Protein AF-N8WBQ9-F1 (afdb_monomer_lite)

Radius of gyration: 17.88 Å; chains: 1; bounding box: 38×20×50 Å

Structure (mmCIF, N/CA/C/O backbone):
data_AF-N8WBQ9-F1
#
_entry.id   AF-N8WBQ9-F1
#
loop_
_atom_site.group_PDB
_atom_site.id
_atom_site.type_symbol
_atom_site.label_atom_id
_atom_site.label_alt_id
_atom_site.label_comp_id
_atom_site.label_asym_id
_atom_site.label_entity_id
_atom_site.label_seq_id
_atom_site.pdbx_PDB_ins_code
_atom_site.Cartn_x
_atom_site.Cartn_y
_atom_site.Cartn_z
_atom_site.occupancy
_atom_site.B_iso_or_equiv
_atom_site.auth_seq_id
_atom_site.auth_comp_id
_atom_site.auth_asym_id
_atom_site.auth_atom_id
_atom_site.pdbx_PDB_model_num
ATOM 1 N N . MET A 1 1 ? 21.554 3.884 -38.213 1.00 47.88 1 MET A N 1
ATOM 2 C CA . MET A 1 1 ? 20.250 4.106 -37.554 1.00 47.88 1 MET A CA 1
ATOM 3 C C . MET A 1 1 ? 20.520 4.651 -36.166 1.00 47.88 1 MET A C 1
ATOM 5 O O . MET A 1 1 ? 21.132 3.961 -35.364 1.00 47.88 1 MET A O 1
ATOM 9 N N . ARG A 1 2 ? 20.184 5.918 -35.917 1.00 54.72 2 ARG A N 1
ATOM 10 C CA . ARG A 1 2 ? 20.410 6.582 -34.629 1.00 54.72 2 ARG A CA 1
ATOM 11 C C . ARG A 1 2 ? 19.300 6.107 -33.683 1.00 54.72 2 ARG A C 1
ATOM 13 O O . ARG A 1 2 ? 18.235 6.709 -33.649 1.00 54.72 2 ARG A O 1
ATOM 20 N N . GLN A 1 3 ? 19.497 4.957 -33.0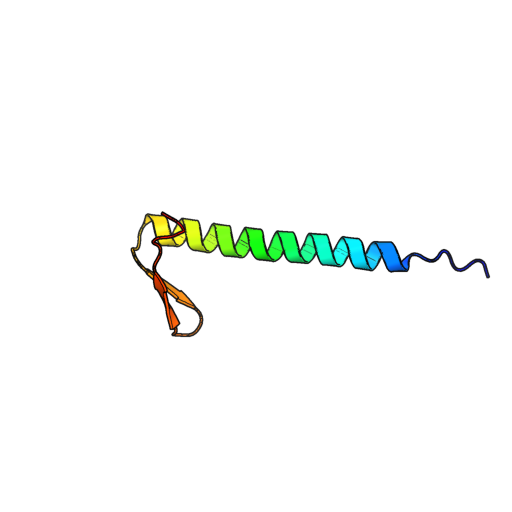32 1.00 57.59 3 GLN A N 1
ATOM 21 C CA . GLN A 1 3 ? 18.609 4.491 -31.965 1.00 57.59 3 GLN A CA 1
ATOM 22 C C . GLN A 1 3 ? 18.678 5.527 -30.844 1.00 57.59 3 GLN A C 1
ATOM 24 O O . GLN A 1 3 ? 19.668 5.619 -30.122 1.00 57.59 3 GLN A O 1
ATOM 29 N N . ASN A 1 4 ? 17.653 6.370 -30.765 1.00 60.28 4 ASN A N 1
ATOM 30 C CA . ASN A 1 4 ? 17.442 7.222 -29.611 1.00 60.28 4 ASN A CA 1
ATOM 31 C C . ASN A 1 4 ? 17.118 6.268 -28.458 1.00 60.28 4 ASN A C 1
ATOM 33 O O . ASN A 1 4 ? 16.096 5.584 -28.501 1.00 60.28 4 ASN A O 1
ATOM 37 N N . ASN A 1 5 ? 18.043 6.136 -27.507 1.00 69.56 5 ASN A N 1
ATOM 38 C CA . ASN A 1 5 ? 17.907 5.245 -26.364 1.00 69.56 5 ASN A CA 1
ATOM 39 C C . ASN A 1 5 ? 16.798 5.789 -25.451 1.00 69.56 5 ASN A C 1
ATOM 41 O O . ASN A 1 5 ? 17.052 6.609 -24.573 1.00 69.56 5 ASN A O 1
ATOM 45 N N . ASN A 1 6 ? 15.554 5.408 -25.737 1.00 72.94 6 ASN A N 1
ATOM 46 C CA . ASN A 1 6 ? 14.343 5.873 -25.061 1.00 72.94 6 ASN A CA 1
ATOM 47 C C . ASN A 1 6 ? 13.925 4.937 -23.914 1.00 72.94 6 ASN A C 1
ATOM 49 O O . ASN A 1 6 ? 12.873 5.143 -23.314 1.00 72.94 6 ASN A O 1
ATOM 53 N N . ASP A 1 7 ? 14.741 3.934 -23.585 1.00 79.88 7 ASP A N 1
ATOM 54 C CA . ASP A 1 7 ? 14.444 2.936 -22.551 1.00 79.88 7 ASP A CA 1
ATOM 55 C C . ASP A 1 7 ? 14.207 3.578 -21.171 1.00 79.88 7 ASP A C 1
ATOM 57 O O . ASP A 1 7 ? 13.392 3.104 -20.380 1.00 79.88 7 ASP A O 1
ATOM 61 N N . TRP A 1 8 ? 14.831 4.729 -20.904 1.00 85.88 8 TRP A N 1
ATOM 62 C CA . TRP A 1 8 ? 14.609 5.510 -19.683 1.00 85.88 8 TRP A CA 1
ATOM 63 C C . TRP A 1 8 ? 13.171 6.047 -19.549 1.00 85.88 8 TRP A C 1
ATOM 65 O O . TRP A 1 8 ? 1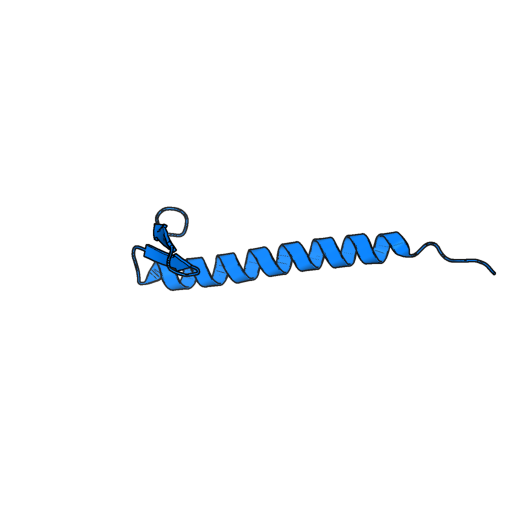2.680 6.188 -18.428 1.00 85.88 8 TRP A O 1
ATOM 75 N N . LEU A 1 9 ? 12.464 6.303 -20.659 1.00 88.94 9 LEU A N 1
ATOM 76 C CA . LEU A 1 9 ? 11.061 6.740 -20.632 1.00 88.94 9 LEU A CA 1
ATOM 77 C C . LEU A 1 9 ? 10.140 5.626 -20.132 1.00 88.94 9 LEU A C 1
ATOM 79 O O . LEU A 1 9 ? 9.192 5.906 -19.401 1.00 88.94 9 LEU A O 1
ATOM 83 N N . LEU A 1 10 ? 10.432 4.369 -20.480 1.00 88.62 10 LEU A N 1
ATOM 84 C CA . LEU A 1 10 ? 9.676 3.214 -19.990 1.00 88.62 10 LEU A CA 1
ATOM 85 C C . LEU A 1 10 ? 9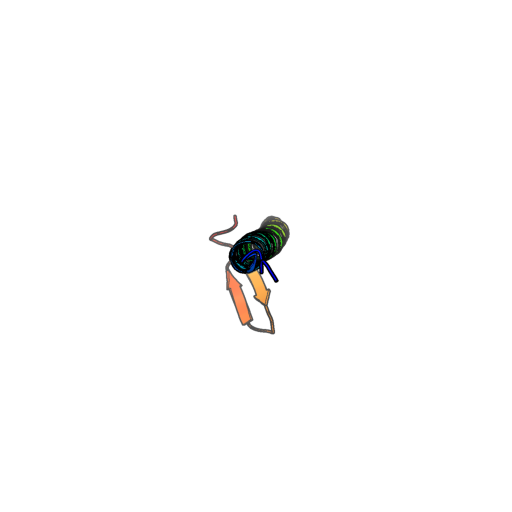.854 3.039 -18.481 1.00 88.62 10 LEU A C 1
ATOM 87 O O . LEU A 1 10 ? 8.883 2.766 -17.778 1.00 88.62 10 LEU A O 1
ATOM 91 N N . ILE A 1 11 ? 11.069 3.266 -17.973 1.00 91.50 11 ILE A N 1
ATOM 92 C CA . ILE A 1 11 ? 11.351 3.228 -16.532 1.00 91.50 11 ILE A CA 1
ATOM 93 C C . ILE A 1 11 ? 10.541 4.308 -15.803 1.00 91.50 11 ILE A C 1
ATOM 95 O O . ILE A 1 11 ? 9.878 4.012 -14.810 1.00 91.50 11 ILE A O 1
ATOM 99 N N . ILE A 1 12 ? 10.530 5.544 -16.311 1.00 94.50 12 ILE A N 1
ATOM 100 C CA . ILE A 1 12 ? 9.738 6.631 -15.714 1.00 94.50 12 ILE A CA 1
ATOM 101 C C . ILE A 1 12 ? 8.241 6.321 -15.771 1.00 94.50 12 ILE A C 1
ATOM 103 O O . ILE A 1 12 ? 7.548 6.483 -14.767 1.00 94.50 12 ILE A O 1
ATOM 107 N N . ALA A 1 13 ? 7.740 5.841 -16.910 1.00 94.81 13 ALA A N 1
ATOM 108 C CA . ALA A 1 13 ? 6.338 5.464 -17.053 1.00 94.81 13 ALA A CA 1
ATOM 109 C C . AL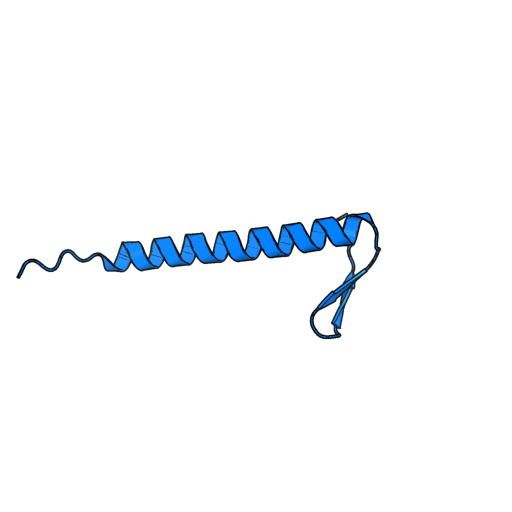A A 1 13 ? 5.941 4.371 -16.047 1.00 94.81 13 ALA A C 1
ATOM 111 O O . ALA A 1 13 ? 4.885 4.464 -15.421 1.00 94.81 13 ALA A O 1
ATOM 112 N N . PHE A 1 14 ? 6.808 3.379 -15.833 1.00 95.50 14 PHE A N 1
ATOM 113 C CA . PHE A 1 14 ? 6.587 2.322 -14.850 1.00 95.50 14 PHE A CA 1
ATOM 114 C C . PHE A 1 14 ? 6.566 2.855 -13.411 1.00 95.50 14 PHE A C 1
ATOM 116 O O . PHE A 1 14 ? 5.685 2.487 -12.634 1.00 95.50 14 PHE A O 1
ATOM 123 N N . ILE A 1 15 ? 7.482 3.764 -13.061 1.00 96.69 15 ILE A N 1
ATOM 124 C CA . ILE A 1 15 ? 7.513 4.408 -11.738 1.00 96.69 15 ILE A CA 1
ATOM 125 C C . ILE A 1 15 ? 6.224 5.200 -11.493 1.00 96.69 15 ILE A C 1
ATOM 127 O O . ILE A 1 15 ? 5.599 5.051 -10.443 1.00 96.69 15 ILE A O 1
ATOM 131 N N . ILE A 1 16 ? 5.795 6.004 -12.470 1.00 97.31 16 ILE A N 1
ATOM 132 C CA . ILE A 1 16 ? 4.547 6.774 -12.375 1.00 97.31 16 ILE A CA 1
ATOM 133 C C . ILE A 1 16 ? 3.360 5.828 -12.194 1.00 97.31 16 ILE A C 1
ATOM 135 O O . ILE A 1 16 ? 2.526 6.047 -11.315 1.00 97.31 16 ILE A O 1
ATOM 139 N N . PHE A 1 17 ? 3.301 4.752 -12.976 1.00 97.44 17 PHE A N 1
ATOM 140 C CA . PHE A 1 17 ? 2.234 3.765 -12.866 1.00 97.44 17 PHE A CA 1
ATOM 141 C C . PHE A 1 17 ? 2.196 3.115 -11.476 1.00 97.44 17 PHE A C 1
ATOM 143 O O . PHE A 1 17 ? 1.130 3.042 -10.865 1.00 97.44 17 PHE A O 1
ATOM 150 N N . ALA A 1 18 ? 3.348 2.718 -10.930 1.00 97.12 18 ALA A N 1
ATOM 151 C CA . ALA A 1 18 ? 3.438 2.155 -9.585 1.00 97.12 18 ALA A CA 1
ATOM 152 C C . ALA A 1 18 ? 2.928 3.135 -8.512 1.00 97.12 18 ALA A C 1
ATOM 154 O O . ALA A 1 18 ? 2.153 2.740 -7.639 1.00 97.12 18 ALA A O 1
ATOM 155 N N . ILE A 1 19 ? 3.292 4.419 -8.609 1.00 97.19 19 ILE A N 1
ATOM 156 C CA . ILE A 1 19 ? 2.810 5.463 -7.691 1.00 97.19 19 ILE A CA 1
ATOM 157 C C . ILE A 1 19 ? 1.286 5.596 -7.774 1.00 97.19 19 ILE A C 1
ATOM 159 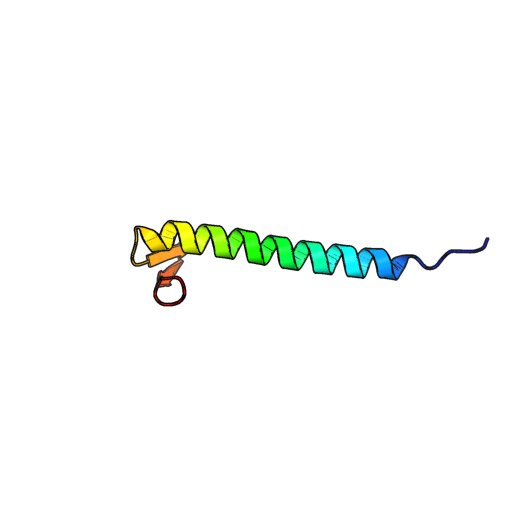O O . ILE A 1 19 ? 0.617 5.630 -6.740 1.00 97.19 19 ILE A O 1
ATOM 163 N N . VAL A 1 20 ? 0.723 5.629 -8.986 1.00 97.31 20 VAL A N 1
ATOM 164 C CA . VAL A 1 20 ? -0.730 5.732 -9.191 1.00 97.31 20 VAL A CA 1
ATOM 165 C C . VAL A 1 20 ? -1.454 4.530 -8.586 1.00 97.31 20 VAL A C 1
ATOM 167 O O . VAL A 1 20 ? -2.443 4.707 -7.874 1.00 97.31 20 VAL A O 1
ATOM 170 N N . VAL A 1 21 ? -0.947 3.313 -8.800 1.00 96.44 21 VAL A N 1
ATOM 171 C CA . VAL A 1 21 ? -1.537 2.091 -8.232 1.00 96.44 21 VAL A CA 1
ATOM 172 C C . VAL A 1 21 ? -1.542 2.140 -6.703 1.00 96.44 21 VAL A C 1
ATOM 174 O O . VAL A 1 21 ? -2.568 1.841 -6.084 1.00 96.44 21 VAL A O 1
ATOM 177 N N . VAL A 1 22 ? -0.434 2.546 -6.078 1.00 94.50 22 VAL A N 1
ATOM 178 C CA . VAL A 1 22 ? -0.353 2.679 -4.614 1.00 94.50 22 VAL A CA 1
ATOM 179 C C . VAL A 1 22 ? -1.326 3.745 -4.108 1.00 94.50 22 VAL A C 1
ATOM 181 O O . VAL A 1 22 ? -2.052 3.496 -3.143 1.00 94.50 22 VAL A O 1
ATOM 184 N N . ALA A 1 23 ? -1.395 4.901 -4.770 1.00 93.94 23 ALA A N 1
ATOM 185 C CA . ALA A 1 23 ? -2.284 5.992 -4.382 1.00 93.94 23 ALA A CA 1
ATOM 186 C C . ALA A 1 23 ? -3.764 5.579 -4.439 1.00 93.94 23 ALA A C 1
ATOM 188 O O . ALA A 1 23 ? -4.502 5.817 -3.484 1.00 93.94 23 ALA A O 1
ATOM 189 N N . VAL A 1 24 ? -4.191 4.905 -5.512 1.00 95.31 24 VAL A N 1
ATOM 190 C CA . VAL A 1 24 ? -5.585 4.456 -5.678 1.00 95.31 24 VAL A CA 1
ATOM 191 C C . VAL A 1 24 ? -5.966 3.413 -4.625 1.00 95.31 24 VAL A C 1
ATOM 193 O O . VAL A 1 24 ? -7.017 3.533 -3.995 1.00 95.31 24 VAL A O 1
ATOM 196 N N . ASN A 1 25 ? -5.110 2.417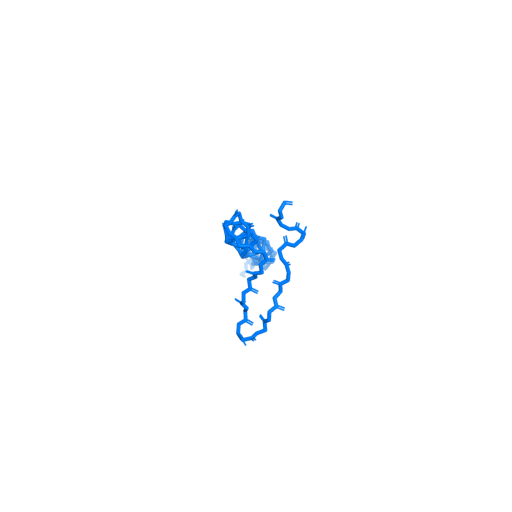 -4.381 1.00 90.44 25 ASN A N 1
ATOM 197 C CA . ASN A 1 25 ? -5.370 1.408 -3.349 1.00 90.44 25 ASN A CA 1
ATOM 198 C C . ASN A 1 25 ? -5.428 2.025 -1.946 1.00 90.44 25 ASN A C 1
ATOM 200 O O . ASN A 1 25 ? -6.308 1.689 -1.149 1.00 90.44 25 ASN A O 1
ATOM 204 N N . THR A 1 26 ? -4.529 2.968 -1.665 1.00 90.44 26 THR A N 1
ATOM 205 C CA . THR A 1 26 ? -4.516 3.705 -0.399 1.00 90.44 26 THR A CA 1
ATOM 206 C C . THR A 1 26 ? -5.796 4.515 -0.234 1.00 90.44 26 THR A C 1
ATOM 208 O O . THR A 1 26 ? -6.444 4.422 0.804 1.00 90.44 26 THR A O 1
ATOM 211 N N . TRP A 1 27 ? -6.219 5.247 -1.268 1.00 91.88 27 TRP A N 1
ATOM 212 C CA . TRP A 1 27 ? -7.453 6.029 -1.237 1.00 91.88 27 TRP A CA 1
ATOM 213 C C . TRP A 1 27 ? -8.678 5.155 -0.967 1.00 91.88 27 TRP A C 1
ATOM 215 O O . TRP A 1 27 ? -9.470 5.474 -0.084 1.00 91.88 27 TRP A O 1
ATOM 225 N N . ASN A 1 28 ? -8.814 4.027 -1.666 1.00 89.88 28 ASN A N 1
ATOM 226 C CA . ASN A 1 28 ? -9.920 3.093 -1.443 1.00 89.88 28 ASN A CA 1
ATOM 227 C C . ASN A 1 28 ? -9.931 2.562 -0.006 1.00 89.88 28 ASN A C 1
ATOM 229 O O . ASN A 1 28 ? -10.980 2.552 0.637 1.00 89.88 28 ASN A O 1
ATOM 233 N N . THR A 1 29 ? -8.759 2.196 0.518 1.00 89.31 29 THR A N 1
ATOM 234 C CA . THR A 1 29 ? -8.614 1.740 1.905 1.00 89.31 29 THR A CA 1
ATOM 235 C C . THR A 1 29 ? -9.041 2.831 2.885 1.00 89.31 29 THR A C 1
ATOM 237 O O . THR A 1 29 ? -9.852 2.571 3.769 1.00 89.31 29 THR A O 1
ATOM 240 N N . VAL A 1 30 ? -8.595 4.076 2.682 1.00 90.94 30 VAL A N 1
ATOM 241 C CA . VAL A 1 30 ? -9.000 5.228 3.505 1.00 90.94 30 VAL A CA 1
ATOM 242 C C . VAL A 1 30 ? -10.514 5.437 3.465 1.00 90.94 30 VAL A C 1
ATOM 244 O O . VAL A 1 30 ? -11.120 5.658 4.509 1.00 90.94 30 VAL A O 1
ATOM 247 N N . GLN A 1 31 ? -11.159 5.351 2.297 1.00 90.62 31 GLN A N 1
ATOM 248 C CA . GLN A 1 31 ? -12.615 5.526 2.209 1.00 90.62 31 GLN A CA 1
ATOM 249 C C . GLN A 1 31 ? -13.378 4.432 2.966 1.00 90.62 31 GLN A C 1
ATOM 251 O O . GLN A 1 31 ? -14.319 4.749 3.691 1.00 90.62 31 GLN A O 1
ATOM 256 N N . VAL A 1 32 ? -12.959 3.169 2.852 1.00 90.06 32 VAL A N 1
ATOM 257 C CA . VAL A 1 32 ? -13.552 2.053 3.614 1.00 90.06 32 VAL A CA 1
ATOM 258 C C . VAL A 1 32 ? -13.352 2.263 5.119 1.00 90.06 32 VAL A C 1
ATOM 260 O O . VAL A 1 32 ? -14.295 2.154 5.905 1.00 90.06 32 VAL A O 1
ATOM 263 N N . CYS A 1 33 ? -12.144 2.660 5.516 1.00 91.81 33 CYS A N 1
ATOM 264 C CA . CYS A 1 33 ? -11.760 2.861 6.910 1.00 91.81 33 CYS A CA 1
ATOM 265 C C . CYS A 1 33 ? -12.431 4.057 7.606 1.00 91.81 33 CYS A C 1
ATOM 267 O O . CYS A 1 33 ? -12.383 4.153 8.833 1.00 91.81 33 CYS A O 1
ATOM 269 N N . LYS A 1 34 ? -13.123 4.936 6.869 1.00 88.94 34 LYS A N 1
ATOM 270 C CA . LYS A 1 34 ? -13.985 5.972 7.466 1.00 88.94 34 LYS A CA 1
ATOM 271 C C . LYS A 1 34 ? -15.236 5.396 8.125 1.00 88.94 34 LYS A C 1
ATOM 273 O O . LYS A 1 34 ? -15.705 5.948 9.115 1.00 88.94 34 LYS A O 1
ATOM 278 N N . GLY A 1 35 ? -15.792 4.323 7.564 1.00 86.56 35 GLY A N 1
ATOM 279 C CA . GLY A 1 35 ? -17.041 3.714 8.034 1.00 86.56 35 GLY A CA 1
ATOM 280 C C . GLY A 1 35 ? -16.853 2.400 8.789 1.00 86.56 35 GLY A C 1
ATOM 281 O O . GLY A 1 35 ? -17.816 1.878 9.344 1.00 86.56 35 GLY A O 1
ATOM 282 N N . GLN A 1 36 ? -15.639 1.842 8.791 1.00 86.88 36 GLN A N 1
ATOM 283 C CA . GLN A 1 36 ? -15.343 0.511 9.320 1.00 86.88 36 GLN A CA 1
ATOM 284 C C . GLN A 1 36 ? -14.032 0.510 10.116 1.00 86.88 36 GLN A C 1
ATOM 286 O O . GLN A 1 36 ? -13.144 1.327 9.891 1.00 86.88 36 GLN A O 1
ATOM 291 N N . GLU A 1 37 ? -13.890 -0.418 11.064 1.00 88.62 37 GLU A N 1
ATOM 292 C CA . GLU A 1 37 ? -12.654 -0.564 11.856 1.00 88.62 37 GLU A CA 1
ATOM 293 C C . GLU A 1 37 ? -11.634 -1.514 11.221 1.00 88.62 37 GLU A C 1
ATOM 295 O O . GLU A 1 37 ? -10.469 -1.573 11.628 1.00 88.62 37 GLU A O 1
ATOM 300 N N . VAL A 1 38 ? -12.075 -2.260 10.213 1.00 90.50 38 VAL A N 1
ATOM 301 C CA . VAL A 1 38 ? -11.318 -3.301 9.528 1.00 90.50 38 VAL A CA 1
ATOM 302 C C . VAL A 1 38 ? -11.695 -3.315 8.052 1.00 90.50 38 VAL A C 1
ATOM 304 O O . VAL A 1 38 ? -12.839 -3.027 7.703 1.00 90.50 38 VAL A O 1
ATOM 307 N N . TYR A 1 39 ? -10.746 -3.682 7.198 1.00 89.62 39 TYR A N 1
ATOM 308 C CA . TYR A 1 39 ? -10.967 -3.928 5.776 1.00 89.62 39 TYR A CA 1
ATOM 309 C C . TYR A 1 39 ? -10.438 -5.316 5.406 1.00 89.62 39 TYR A C 1
ATOM 311 O O . TYR A 1 39 ? -9.584 -5.874 6.096 1.00 89.62 39 TYR A O 1
ATOM 319 N N . TRP A 1 40 ? -10.965 -5.897 4.331 1.00 87.75 40 TRP A N 1
ATOM 320 C CA . TRP A 1 40 ? -10.647 -7.263 3.916 1.00 87.75 40 TRP A CA 1
ATOM 321 C C . TRP A 1 40 ? -9.988 -7.259 2.543 1.00 87.75 40 TRP A C 1
ATOM 323 O O . TRP A 1 40 ? -10.485 -6.616 1.620 1.00 87.75 40 TRP A O 1
ATOM 333 N N . VAL A 1 41 ? -8.892 -8.004 2.394 1.00 86.81 41 VAL A N 1
ATOM 334 C CA . VAL A 1 41 ? -8.221 -8.212 1.103 1.00 86.81 41 VAL A CA 1
ATOM 335 C C . VAL A 1 41 ? -8.003 -9.706 0.912 1.00 86.81 41 VAL A C 1
ATOM 337 O O . VAL A 1 41 ? -7.299 -10.332 1.701 1.00 86.81 41 VAL A O 1
ATOM 340 N N . ASN A 1 42 ? -8.624 -10.285 -0.119 1.00 87.44 42 ASN A N 1
ATOM 341 C CA . ASN A 1 42 ? -8.539 -11.717 -0.448 1.00 87.44 42 ASN A CA 1
ATOM 342 C C . ASN A 1 42 ? -8.780 -12.657 0.753 1.00 87.44 42 ASN A C 1
ATOM 344 O O . ASN A 1 42 ? -8.098 -13.665 0.906 1.00 87.44 42 ASN A O 1
ATOM 348 N N . GLY A 1 43 ? -9.739 -12.319 1.622 1.00 88.69 43 GLY A N 1
ATOM 349 C CA . GLY A 1 43 ? -10.086 -13.115 2.808 1.00 88.69 43 GLY A CA 1
ATOM 350 C C . GLY A 1 43 ? -9.220 -12.857 4.046 1.00 88.69 43 GLY A C 1
ATOM 351 O O . GLY A 1 43 ? -9.572 -13.315 5.129 1.00 88.69 43 GLY A O 1
ATOM 352 N N . THR A 1 44 ? -8.147 -12.073 3.928 1.00 91.50 44 THR A N 1
ATOM 353 C CA . THR A 1 44 ? -7.338 -11.629 5.071 1.00 91.50 44 THR A CA 1
ATOM 354 C C . THR A 1 44 ? -7.889 -10.321 5.633 1.00 91.50 44 THR A C 1
ATOM 356 O O . THR A 1 44 ? -8.159 -9.378 4.884 1.00 91.50 44 THR A O 1
ATOM 359 N N . GLN A 1 45 ? -8.045 -10.259 6.956 1.00 90.94 45 GLN A N 1
ATOM 360 C CA . GLN A 1 45 ? -8.504 -9.072 7.675 1.00 90.94 45 GLN A CA 1
ATOM 361 C C . GLN A 1 45 ? -7.337 -8.144 8.006 1.00 90.94 45 GLN A C 1
ATOM 363 O O . GLN A 1 45 ? -6.323 -8.575 8.556 1.00 90.94 45 GLN A O 1
ATOM 368 N N . PHE A 1 46 ? -7.517 -6.854 7.753 1.00 90.06 46 PHE A N 1
ATOM 369 C CA . PHE A 1 46 ? -6.571 -5.807 8.113 1.00 90.06 46 PHE A CA 1
ATOM 370 C C . PHE A 1 46 ? -7.260 -4.760 8.983 1.00 90.06 46 PHE A C 1
ATOM 372 O O . PHE A 1 46 ? -8.426 -4.422 8.778 1.00 90.06 46 PHE A O 1
ATOM 379 N N . THR A 1 47 ? -6.539 -4.235 9.972 1.00 90.69 47 THR A N 1
ATOM 380 C CA . THR A 1 47 ? -7.049 -3.153 10.820 1.00 90.69 47 THR A CA 1
ATOM 381 C C . THR A 1 47 ? -6.913 -1.803 10.124 1.00 90.69 47 THR A C 1
ATOM 383 O O . THR A 1 47 ? -5.874 -1.484 9.546 1.00 90.69 47 THR A O 1
ATOM 386 N N . CYS A 1 48 ? -7.948 -0.975 10.237 1.00 90.62 48 CYS A N 1
ATOM 387 C CA . CYS A 1 48 ? -7.964 0.386 9.710 1.00 90.62 48 CYS A CA 1
ATOM 388 C C . CYS A 1 48 ? -7.172 1.398 10.553 1.00 90.62 48 CYS A C 1
ATOM 390 O O . CYS A 1 48 ? -7.173 2.580 10.224 1.00 90.62 48 CYS A O 1
ATOM 392 N N . LYS A 1 49 ? -6.488 0.978 11.629 1.00 83.62 49 LYS A N 1
ATOM 393 C CA . LYS A 1 49 ? -5.812 1.880 12.582 1.00 83.62 49 LYS A CA 1
ATOM 394 C C . LYS A 1 49 ? -4.842 2.878 11.930 1.00 83.62 49 LYS A C 1
ATOM 396 O O . LYS A 1 49 ? -4.705 3.983 12.434 1.00 83.62 49 LYS A O 1
ATOM 401 N N . PHE A 1 50 ? -4.178 2.500 10.838 1.00 77.25 50 PHE A N 1
ATOM 402 C CA . PHE A 1 50 ? -3.233 3.368 10.120 1.00 77.25 50 PHE A CA 1
ATOM 403 C C . PHE A 1 50 ? -3.892 4.332 9.120 1.00 77.25 50 PHE A C 1
ATOM 405 O O . PHE A 1 50 ? -3.225 5.240 8.635 1.00 77.25 50 PHE A O 1
ATOM 412 N N . PHE A 1 51 ? -5.170 4.122 8.790 1.00 80.75 51 PHE A N 1
ATOM 413 C CA . PHE A 1 51 ? -5.906 4.860 7.755 1.00 80.75 51 PHE A CA 1
ATOM 414 C C . PHE A 1 51 ? -7.093 5.668 8.311 1.00 80.75 51 PHE A C 1
ATOM 416 O O . PHE A 1 51 ? -7.818 6.282 7.526 1.00 80.75 51 PHE A O 1
ATOM 423 N N . LYS A 1 52 ? -7.305 5.633 9.634 1.00 67.62 52 LYS A N 1
ATOM 424 C CA . LYS A 1 52 ? -8.241 6.493 10.373 1.00 67.62 52 LYS A CA 1
ATOM 425 C C . LYS A 1 52 ? -7.574 7.804 10.774 1.00 67.62 52 LYS A C 1
ATOM 427 O O . LYS A 1 52 ? -6.365 7.768 11.091 1.00 67.62 52 LYS A O 1
#

Organism: NCBI:txid70347

Foldseek 3Di:
DPPPPCVVVVVVVVVVVVVVVVVVVLVVLLVVLVPDQWDDDPNDIDGCVVND

pLDDT: mean 86.66, std 11.22, range [47.88, 97.44]

Sequence (52 aa):
MRQNNNDWLLIIAFIIFAIVVVAVNTWNTVQVCKGQEVYWVNGTQFTCKFFK

Secondary structure (DSSP, 8-state):
------HHHHHHHHHHHHHHHHHHHHHHHHHHHHH-SEEEETTEEEEGGGT-